Protein AF-A0A143X127-F1 (afdb_monomer_lite)

Sequence (112 aa):
MKQKQKWIIVGVSLLVVIVGLIAYWRIDQYVPESIRARIDFYDAYRDQIHIYETTDTGVKDITEAFFEEQDWNFKLKNYKNISEQLFNDRYVINVSAVERQYLQMLEKLRSH

Structure (mmCIF, N/CA/C/O backbone):
data_AF-A0A143X127-F1
#
_entry.id   AF-A0A143X127-F1
#
loop_
_atom_site.group_PDB
_atom_site.id
_atom_site.type_symbol
_atom_site.label_atom_id
_atom_site.label_alt_id
_atom_site.label_comp_id
_atom_site.label_asym_id
_atom_site.label_entity_id
_atom_site.label_seq_id
_atom_site.pdbx_PDB_ins_code
_atom_site.Cartn_x
_atom_site.Cartn_y
_atom_site.Cartn_z
_atom_site.occupancy
_atom_site.B_iso_or_equiv
_atom_site.auth_seq_id
_atom_site.auth_comp_id
_atom_site.auth_asym_id
_atom_site.auth_atom_id
_atom_site.pdbx_PDB_model_num
ATOM 1 N N . MET A 1 1 ? -28.422 13.892 39.665 1.00 63.16 1 MET A N 1
ATOM 2 C CA . MET A 1 1 ? -27.790 12.575 39.397 1.00 63.16 1 MET A CA 1
ATOM 3 C C . MET A 1 1 ? -26.923 12.169 40.579 1.00 63.16 1 MET A C 1
ATOM 5 O O . MET A 1 1 ? -26.066 12.953 40.975 1.00 63.16 1 MET A O 1
ATOM 9 N N . LYS A 1 2 ? -27.157 10.987 41.164 1.00 73.81 2 LYS A N 1
ATOM 10 C CA . LYS A 1 2 ? -26.401 10.500 42.335 1.00 73.81 2 LYS A CA 1
ATOM 11 C C . LYS A 1 2 ? -24.955 10.186 41.924 1.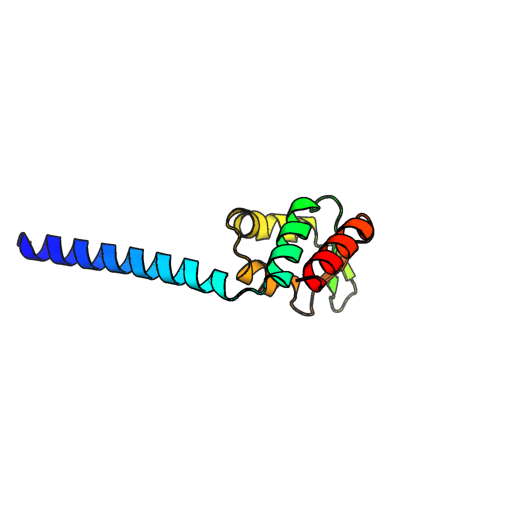00 73.81 2 LYS A C 1
ATOM 13 O O . LYS A 1 2 ? -24.737 9.653 40.841 1.00 73.81 2 LYS A O 1
ATOM 18 N N . GLN A 1 3 ? -23.978 10.481 42.783 1.00 72.62 3 GLN A N 1
ATOM 19 C CA . GLN A 1 3 ? -22.534 10.314 42.526 1.00 72.62 3 GLN A CA 1
ATOM 20 C C . GLN A 1 3 ? -22.173 8.927 41.955 1.00 72.62 3 GLN A C 1
ATOM 22 O O . GLN A 1 3 ? -21.342 8.823 41.061 1.00 72.62 3 GLN A O 1
ATOM 27 N N . LYS A 1 4 ? -22.889 7.877 42.379 1.00 72.88 4 LYS A N 1
ATOM 28 C CA . LYS A 1 4 ? -22.754 6.500 41.872 1.00 72.88 4 LYS A CA 1
ATOM 29 C C . LYS A 1 4 ? -23.083 6.342 40.376 1.00 72.88 4 LYS A C 1
ATOM 31 O O . LYS A 1 4 ? -22.409 5.584 39.695 1.00 72.88 4 LYS A O 1
ATOM 36 N N . GLN A 1 5 ? -24.063 7.076 39.841 1.00 73.25 5 GLN A N 1
ATOM 37 C CA . GLN A 1 5 ? -24.414 7.020 38.411 1.00 73.25 5 GLN A CA 1
ATOM 38 C C . GLN A 1 5 ? -23.331 7.646 37.524 1.00 73.25 5 GLN A C 1
ATOM 40 O O . GLN A 1 5 ? -23.096 7.159 36.425 1.00 73.25 5 GLN A O 1
ATOM 45 N N . LYS A 1 6 ? -22.636 8.690 38.003 1.00 73.69 6 LYS A N 1
ATOM 46 C CA . LYS A 1 6 ? -21.528 9.314 37.260 1.00 73.69 6 LYS A CA 1
ATOM 47 C C . LYS A 1 6 ? -20.357 8.343 37.077 1.00 73.69 6 LYS A C 1
ATOM 49 O O . LYS A 1 6 ? -19.835 8.240 35.976 1.00 73.69 6 LYS A O 1
ATOM 54 N N . TRP A 1 7 ? -20.001 7.592 38.121 1.00 82.19 7 TRP A N 1
ATOM 55 C CA . TRP A 1 7 ? -18.936 6.584 38.055 1.00 82.19 7 TRP A CA 1
ATOM 56 C C . TRP A 1 7 ? -19.266 5.420 37.115 1.00 82.19 7 TRP A C 1
ATOM 58 O O . TRP A 1 7 ? -18.383 4.960 36.400 1.00 82.19 7 TRP A O 1
ATOM 68 N N . ILE A 1 8 ? -20.533 4.993 37.057 1.00 80.88 8 ILE A N 1
ATOM 69 C CA . ILE A 1 8 ? -20.978 3.964 36.104 1.00 80.88 8 ILE A CA 1
ATOM 70 C C . ILE A 1 8 ? -20.832 4.464 34.664 1.00 80.88 8 ILE A C 1
ATOM 72 O O . ILE A 1 8 ? -20.275 3.755 33.836 1.00 80.88 8 ILE A O 1
ATOM 76 N N . ILE A 1 9 ? -21.274 5.692 34.370 1.00 79.75 9 ILE A N 1
ATOM 77 C CA . ILE A 1 9 ? -21.161 6.265 33.020 1.00 79.75 9 ILE A CA 1
ATOM 78 C C . ILE A 1 9 ? -19.691 6.380 32.604 1.00 79.75 9 ILE A C 1
ATOM 80 O O . ILE A 1 9 ? -19.339 5.956 31.510 1.00 79.75 9 ILE A O 1
ATOM 84 N N . VAL A 1 10 ? -18.822 6.886 33.484 1.00 82.06 10 VAL A N 1
ATOM 85 C CA . VAL A 1 10 ? -17.378 6.980 33.205 1.00 82.06 10 VAL A CA 1
ATOM 86 C C . VAL A 1 10 ? -16.771 5.597 32.958 1.00 82.06 10 VAL A C 1
ATOM 88 O O . VAL A 1 10 ? -16.025 5.429 31.997 1.00 82.06 10 VAL A O 1
ATOM 91 N N . GLY A 1 11 ? -17.120 4.600 33.777 1.00 84.12 11 GLY A N 1
ATOM 92 C CA . GLY A 1 11 ? -16.640 3.228 33.609 1.00 84.12 11 GLY A CA 1
ATOM 93 C C . GLY A 1 11 ? -17.079 2.602 32.283 1.00 84.12 11 GLY A C 1
ATOM 94 O O . GLY A 1 11 ? -16.257 2.012 31.587 1.00 84.12 11 GLY A O 1
ATOM 95 N N . VAL A 1 12 ? -18.347 2.778 31.897 1.00 86.62 12 VAL A N 1
ATOM 96 C CA . VAL A 1 12 ? -18.880 2.275 30.620 1.00 86.62 12 VAL A CA 1
ATOM 97 C C . VAL A 1 12 ? -18.221 2.980 29.435 1.00 86.62 12 VAL A C 1
ATOM 99 O O . VAL A 1 12 ? -17.780 2.306 28.508 1.00 86.62 12 VAL A O 1
ATOM 102 N N . SER A 1 13 ? -18.081 4.308 29.470 1.00 85.00 13 SER A N 1
ATOM 103 C CA . SER A 1 13 ? -17.414 5.057 28.397 1.00 85.00 13 SER A CA 1
ATOM 104 C C . SER A 1 13 ? -15.956 4.636 28.220 1.00 85.00 13 SER A C 1
ATOM 106 O O . SER A 1 13 ? -15.508 4.440 27.093 1.00 85.00 13 SER A O 1
ATOM 108 N N . LEU A 1 14 ? -15.219 4.442 29.319 1.00 87.31 14 LEU A N 1
ATOM 109 C CA . LEU A 1 14 ? -13.834 3.973 29.264 1.00 87.31 14 LEU A CA 1
ATOM 110 C C . LEU A 1 14 ? -13.747 2.569 28.653 1.00 87.31 14 LEU A C 1
ATOM 112 O O . LEU A 1 14 ? -12.879 2.307 27.824 1.00 87.31 14 LEU A O 1
ATOM 116 N N . LEU A 1 15 ? -14.674 1.681 29.020 1.00 87.31 15 LEU A N 1
ATOM 117 C CA . LEU A 1 15 ? -14.728 0.325 28.484 1.00 87.31 15 LEU A CA 1
ATOM 118 C C . L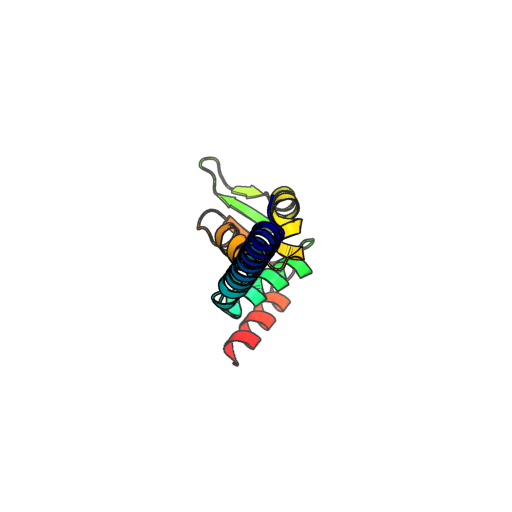EU A 1 15 ? -14.996 0.323 26.972 1.00 87.31 15 LEU A C 1
ATOM 120 O O . LEU A 1 15 ? -14.344 -0.417 26.244 1.00 87.31 15 LEU A O 1
ATOM 124 N N . VAL A 1 16 ? -15.892 1.188 26.485 1.00 86.19 16 VAL A N 1
ATOM 125 C CA . VAL A 1 16 ? -16.161 1.351 25.045 1.00 86.19 16 VAL A CA 1
ATOM 126 C C . VAL A 1 16 ? -14.915 1.831 24.299 1.00 86.19 16 VAL A C 1
ATOM 128 O O . VAL A 1 16 ? -14.592 1.278 23.251 1.00 86.19 16 VAL A O 1
ATOM 131 N N . VAL A 1 17 ? -14.176 2.801 24.850 1.00 84.94 17 VAL A N 1
ATOM 132 C CA . VAL A 1 17 ? -12.911 3.272 24.256 1.00 84.94 17 VAL A CA 1
ATOM 133 C C . VAL A 1 17 ? -11.881 2.142 24.199 1.00 84.94 17 VAL A C 1
ATOM 135 O O . VAL A 1 17 ? -11.267 1.931 23.157 1.00 84.94 17 VAL A O 1
ATOM 138 N N . ILE A 1 18 ? -11.724 1.370 25.278 1.00 84.81 18 ILE A N 1
ATOM 139 C CA . ILE A 1 18 ? -10.785 0.239 25.329 1.00 84.81 18 ILE A CA 1
ATOM 140 C C . ILE A 1 18 ? -11.167 -0.840 24.308 1.00 84.81 18 ILE A C 1
ATOM 142 O O . ILE A 1 18 ? -10.306 -1.311 23.570 1.00 84.81 18 ILE A O 1
ATOM 146 N N . VAL A 1 19 ? -12.446 -1.214 24.219 1.00 83.38 19 VAL A N 1
ATOM 147 C CA . VAL A 1 19 ? -12.917 -2.205 23.238 1.00 83.38 19 VAL A CA 1
ATOM 148 C C . VAL A 1 19 ? -12.719 -1.696 21.809 1.00 83.38 19 VAL A C 1
ATOM 150 O O . VAL A 1 19 ? -12.259 -2.458 20.962 1.00 83.38 19 VAL A O 1
ATOM 153 N N . GLY A 1 20 ? -12.986 -0.412 21.547 1.00 75.19 20 GLY A N 1
ATOM 154 C CA . GLY A 1 20 ? -12.716 0.219 20.254 1.00 75.19 20 GLY A CA 1
ATOM 155 C C . GLY A 1 20 ? -11.233 0.172 19.874 1.00 75.19 20 GLY A C 1
ATOM 156 O O . GLY A 1 20 ? -10.897 -0.209 18.755 1.00 75.19 20 GLY A O 1
ATOM 157 N N . LEU A 1 21 ? -10.340 0.468 20.823 1.00 76.50 21 LEU A N 1
ATOM 158 C CA . LEU A 1 21 ? -8.889 0.387 20.623 1.00 76.50 21 LEU A CA 1
ATOM 159 C C . LEU A 1 21 ? -8.413 -1.052 20.380 1.00 76.50 21 LEU A C 1
ATOM 161 O O . LEU A 1 21 ? -7.587 -1.280 19.499 1.00 76.50 21 LEU A O 1
ATOM 165 N N . ILE A 1 22 ? -8.946 -2.032 21.116 1.00 74.25 22 ILE A N 1
ATOM 166 C CA . ILE A 1 22 ? -8.612 -3.452 20.924 1.00 74.25 22 ILE A CA 1
ATOM 167 C C . ILE A 1 22 ? -9.102 -3.943 19.560 1.00 74.25 22 ILE A C 1
ATOM 169 O O . ILE A 1 22 ? -8.372 -4.662 18.882 1.00 74.25 22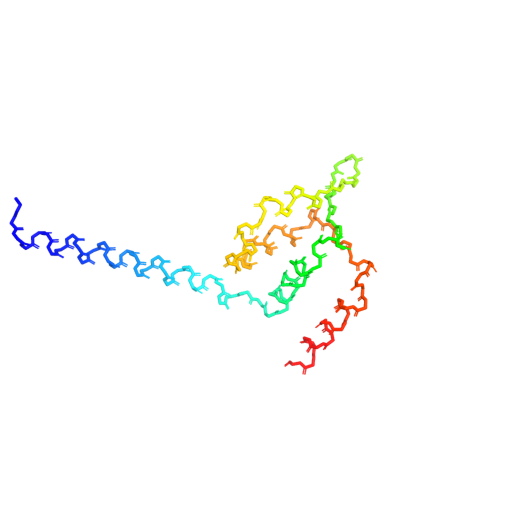 ILE A O 1
ATOM 173 N N . ALA A 1 23 ? -10.313 -3.566 19.146 1.00 68.38 23 ALA A N 1
ATOM 174 C CA . ALA A 1 23 ? -10.848 -3.921 17.835 1.00 68.38 23 ALA A CA 1
ATOM 175 C C . ALA A 1 23 ? -9.988 -3.331 16.709 1.00 68.38 23 ALA A C 1
ATOM 177 O O . ALA A 1 23 ? -9.620 -4.059 15.789 1.00 68.38 23 ALA A O 1
ATOM 178 N N . TYR A 1 24 ? -9.593 -2.060 16.831 1.00 66.00 24 TYR A N 1
ATOM 179 C CA . TYR A 1 24 ? -8.669 -1.408 15.902 1.00 66.00 24 TYR A CA 1
ATOM 180 C C . TYR A 1 24 ? -7.334 -2.167 15.795 1.00 66.00 24 TYR A C 1
ATOM 182 O O . TYR A 1 24 ? -6.915 -2.530 14.701 1.00 66.00 24 TYR A O 1
ATOM 190 N N . TRP A 1 25 ? -6.715 -2.507 16.931 1.00 64.31 25 TRP A N 1
ATOM 191 C CA . TRP A 1 25 ? -5.459 -3.269 16.969 1.00 64.31 25 TRP A CA 1
ATOM 192 C C . TRP A 1 25 ? -5.585 -4.699 16.428 1.00 64.31 25 TRP A C 1
ATOM 194 O O . TRP A 1 25 ? -4.680 -5.192 15.759 1.00 64.31 25 TRP A O 1
ATOM 204 N N . ARG A 1 26 ? -6.694 -5.389 16.716 1.00 63.00 26 ARG A N 1
ATOM 205 C CA . ARG A 1 26 ? -6.939 -6.762 16.247 1.00 63.00 26 ARG A CA 1
ATOM 206 C C . ARG A 1 26 ? -7.067 -6.829 14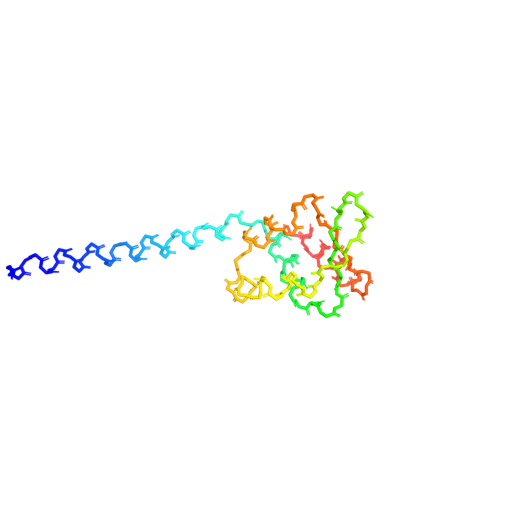.733 1.00 63.00 26 ARG A C 1
ATOM 208 O O . ARG A 1 26 ? -6.604 -7.803 14.156 1.00 63.00 26 ARG A O 1
ATOM 215 N N . ILE A 1 27 ? -7.692 -5.838 14.100 1.00 63.12 27 ILE A N 1
ATOM 216 C CA . ILE A 1 27 ? -7.914 -5.831 12.648 1.00 63.12 27 ILE A CA 1
ATOM 217 C C . ILE A 1 27 ? -6.584 -5.881 11.884 1.00 63.12 27 ILE A C 1
ATOM 219 O O . ILE A 1 27 ? -6.475 -6.603 10.895 1.00 63.12 27 ILE A O 1
ATOM 223 N N . ASP A 1 28 ? -5.562 -5.198 12.393 1.00 63.12 28 ASP A N 1
ATOM 224 C CA . ASP A 1 28 ? -4.260 -5.092 11.737 1.00 63.12 28 ASP A CA 1
ATOM 225 C C . ASP A 1 28 ? -3.349 -6.319 11.971 1.00 63.12 28 ASP A C 1
ATOM 227 O O . ASP A 1 28 ? -2.431 -6.599 11.197 1.00 63.12 28 ASP A O 1
ATOM 231 N N . GLN A 1 29 ? -3.641 -7.131 12.999 1.00 61.88 29 GLN A N 1
ATOM 232 C CA . GLN A 1 29 ? -2.909 -8.376 13.282 1.00 61.88 29 GLN A CA 1
ATOM 233 C C . GLN A 1 29 ? -3.154 -9.486 12.251 1.00 61.88 29 GLN A C 1
ATOM 235 O O . GLN A 1 29 ? -2.332 -10.394 12.142 1.00 61.88 29 GLN A O 1
ATOM 240 N N . TYR A 1 30 ? -4.257 -9.432 11.501 1.00 73.38 30 TYR A N 1
ATOM 241 C CA . TYR A 1 30 ? -4.621 -10.485 10.545 1.00 73.38 30 TYR A CA 1
ATOM 242 C C . TYR A 1 30 ? -4.073 -10.260 9.132 1.00 73.38 30 TYR A C 1
ATOM 244 O O . TYR A 1 30 ? -4.265 -11.116 8.269 1.00 73.38 30 TYR A O 1
ATOM 252 N N . VAL A 1 31 ? -3.395 -9.140 8.873 1.00 83.31 31 VAL A N 1
ATOM 253 C CA . VAL A 1 31 ? -2.837 -8.865 7.547 1.00 83.31 31 VAL A CA 1
ATOM 254 C C . VAL A 1 31 ? -1.502 -9.605 7.382 1.00 83.31 31 VAL A C 1
ATOM 256 O O . VAL A 1 31 ? -0.590 -9.391 8.188 1.00 83.31 31 VAL A O 1
ATOM 259 N N . PRO A 1 32 ? -1.347 -10.462 6.349 1.00 87.44 32 PRO A N 1
ATOM 260 C CA . PRO A 1 32 ? -0.094 -11.168 6.098 1.00 87.44 32 PRO A CA 1
ATOM 261 C C . PRO A 1 32 ? 1.083 -10.201 5.947 1.00 87.44 32 PRO A C 1
ATOM 263 O O . PRO A 1 32 ? 0.946 -9.124 5.365 1.00 87.44 32 PRO A O 1
ATOM 266 N N . GLU A 1 33 ? 2.265 -10.603 6.415 1.00 88.50 33 GLU A N 1
ATOM 267 C CA . GLU A 1 33 ? 3.488 -9.797 6.296 1.00 88.50 33 GLU A CA 1
ATOM 268 C C . GLU A 1 33 ? 3.792 -9.412 4.843 1.00 88.50 33 GLU A C 1
ATOM 270 O O . GLU A 1 33 ? 4.165 -8.274 4.572 1.00 88.50 33 GLU A O 1
ATOM 275 N N . SER A 1 34 ? 3.518 -10.315 3.898 1.00 89.19 34 SER A N 1
ATOM 276 C CA . SER A 1 34 ? 3.679 -10.056 2.468 1.00 89.19 34 SER A CA 1
ATOM 277 C C . SER A 1 34 ? 2.800 -8.916 1.949 1.00 89.19 34 SER A C 1
ATOM 279 O O . SER A 1 34 ? 3.228 -8.167 1.075 1.00 89.19 34 SER A O 1
ATOM 281 N N . ILE A 1 35 ? 1.590 -8.756 2.489 1.00 89.75 35 ILE A N 1
ATOM 282 C CA . ILE A 1 35 ? 0.670 -7.674 2.126 1.00 89.75 35 ILE A CA 1
ATOM 283 C C . ILE A 1 35 ? 1.115 -6.361 2.765 1.00 89.75 35 ILE A C 1
ATOM 285 O O . ILE A 1 35 ? 1.176 -5.349 2.071 1.00 89.75 35 ILE A O 1
ATOM 289 N N . ARG A 1 36 ? 1.497 -6.382 4.048 1.00 91.19 36 ARG A N 1
ATOM 290 C CA . ARG A 1 36 ? 2.023 -5.192 4.739 1.00 91.19 36 ARG A CA 1
ATOM 291 C C . ARG A 1 36 ? 3.256 -4.633 4.034 1.00 91.19 36 ARG A C 1
ATOM 293 O O . ARG A 1 36 ? 3.277 -3.456 3.702 1.00 91.19 36 ARG A O 1
ATOM 300 N N . ALA A 1 37 ? 4.215 -5.496 3.701 1.00 92.62 37 ALA A N 1
ATOM 301 C CA . ALA A 1 37 ? 5.430 -5.101 2.997 1.00 92.62 37 ALA A CA 1
ATOM 302 C C . ALA A 1 37 ? 5.150 -4.515 1.603 1.00 92.62 37 ALA A C 1
ATOM 304 O O . ALA A 1 37 ? 5.767 -3.524 1.226 1.00 92.62 37 ALA A O 1
ATOM 305 N N . ARG A 1 38 ? 4.194 -5.078 0.847 1.00 92.69 38 ARG A N 1
ATOM 306 C CA . ARG A 1 38 ? 3.774 -4.513 -0.449 1.00 92.69 38 ARG A CA 1
ATOM 307 C C . ARG A 1 38 ? 3.148 -3.128 -0.297 1.00 92.69 38 ARG A C 1
ATOM 309 O O . ARG A 1 38 ? 3.446 -2.250 -1.093 1.00 92.69 38 ARG A O 1
ATOM 316 N N . ILE A 1 39 ? 2.303 -2.931 0.713 1.00 92.75 39 ILE A N 1
ATOM 317 C CA . ILE A 1 39 ? 1.662 -1.636 0.979 1.00 92.75 39 ILE A CA 1
ATOM 318 C C . ILE A 1 39 ? 2.697 -0.596 1.412 1.00 92.75 39 ILE A C 1
ATOM 320 O O . ILE A 1 39 ? 2.710 0.499 0.858 1.00 92.75 39 ILE A O 1
ATOM 324 N N . ASP A 1 40 ? 3.596 -0.953 2.333 1.00 93.50 40 ASP A N 1
ATOM 325 C CA . ASP A 1 40 ? 4.706 -0.085 2.747 1.00 93.50 40 ASP A CA 1
ATOM 326 C C . ASP A 1 40 ? 5.600 0.279 1.545 1.00 93.50 40 ASP A C 1
ATOM 328 O O . ASP A 1 40 ? 6.065 1.412 1.427 1.00 93.50 40 ASP A O 1
ATOM 332 N N . PHE A 1 41 ? 5.817 -0.663 0.621 1.00 95.00 41 PHE A N 1
ATOM 333 C CA . PHE A 1 41 ? 6.536 -0.402 -0.624 1.00 95.00 41 PHE A CA 1
ATOM 334 C C . PHE A 1 41 ? 5.801 0.613 -1.507 1.00 95.00 41 PHE A C 1
ATOM 336 O O . PHE A 1 41 ? 6.424 1.545 -2.010 1.00 95.00 41 PHE A O 1
ATOM 343 N N . TYR A 1 42 ? 4.489 0.462 -1.698 1.00 93.75 42 TYR A N 1
ATOM 344 C CA . TYR A 1 42 ? 3.716 1.391 -2.523 1.00 93.75 42 TYR A CA 1
ATOM 345 C C . TYR A 1 42 ? 3.702 2.811 -1.956 1.00 93.75 42 TYR A C 1
ATOM 347 O O . TYR A 1 42 ? 3.816 3.758 -2.727 1.00 93.75 42 TYR A O 1
ATOM 355 N N . ASP A 1 43 ? 3.636 2.960 -0.633 1.00 94.50 43 ASP A N 1
ATOM 356 C CA . ASP A 1 43 ? 3.746 4.264 0.030 1.00 94.50 43 ASP A CA 1
ATOM 357 C C . ASP A 1 43 ? 5.129 4.898 -0.194 1.00 94.50 43 ASP A C 1
ATOM 359 O O . ASP A 1 43 ? 5.246 6.049 -0.617 1.00 94.50 43 ASP A O 1
ATOM 363 N N . ALA A 1 44 ? 6.199 4.117 0.001 1.00 94.69 44 ALA A N 1
ATOM 364 C CA . ALA A 1 44 ? 7.578 4.588 -0.140 1.00 94.69 44 ALA A CA 1
ATOM 365 C C . ALA A 1 44 ? 7.943 5.016 -1.573 1.00 94.69 44 ALA A C 1
ATOM 367 O O . ALA A 1 44 ? 8.813 5.868 -1.761 1.00 94.69 44 ALA A O 1
ATOM 368 N N . TYR A 1 45 ? 7.294 4.425 -2.578 1.00 95.00 45 TYR A N 1
ATOM 369 C CA . TYR A 1 45 ? 7.549 4.677 -3.997 1.00 95.00 45 TYR A CA 1
ATOM 370 C C . TYR A 1 45 ? 6.345 5.302 -4.716 1.00 95.00 45 TYR A C 1
ATOM 372 O O . TYR A 1 45 ? 6.241 5.173 -5.934 1.00 95.00 45 TYR A O 1
ATOM 380 N N . ARG A 1 46 ? 5.457 6.004 -3.994 1.00 92.56 46 ARG A N 1
ATOM 381 C CA . ARG A 1 46 ? 4.207 6.580 -4.533 1.00 92.56 46 ARG A CA 1
ATOM 382 C C . ARG A 1 46 ? 4.383 7.426 -5.797 1.00 92.56 46 ARG A C 1
ATOM 384 O O . ARG A 1 46 ? 3.543 7.366 -6.683 1.00 92.56 46 ARG A O 1
ATOM 391 N N . ASP A 1 47 ? 5.503 8.138 -5.913 1.00 93.00 47 ASP A N 1
ATOM 392 C CA . ASP A 1 47 ? 5.805 9.003 -7.064 1.00 93.00 47 ASP A CA 1
ATOM 393 C C . ASP A 1 47 ? 6.339 8.234 -8.289 1.00 93.00 47 ASP A C 1
ATOM 395 O O . ASP A 1 47 ? 6.567 8.817 -9.346 1.00 93.00 47 ASP A O 1
ATOM 399 N N . GLN A 1 48 ? 6.615 6.935 -8.141 1.00 95.06 48 GLN A N 1
ATOM 400 C CA . GLN A 1 48 ? 7.254 6.087 -9.156 1.00 95.06 48 GLN A CA 1
ATOM 401 C C . GLN A 1 48 ? 6.393 4.890 -9.572 1.00 95.06 48 GLN A C 1
ATOM 403 O O . GLN A 1 48 ? 6.759 4.172 -10.505 1.00 95.06 48 GLN A O 1
ATOM 408 N N . ILE A 1 49 ? 5.279 4.642 -8.885 1.00 94.31 49 ILE A N 1
ATOM 409 C CA . ILE A 1 49 ? 4.331 3.593 -9.255 1.00 94.31 49 ILE A CA 1
ATOM 410 C C . ILE A 1 49 ? 3.120 4.203 -9.951 1.00 94.31 49 ILE A C 1
ATOM 412 O O . ILE A 1 49 ? 2.761 5.345 -9.688 1.00 94.31 49 ILE A O 1
ATOM 416 N N . HIS A 1 50 ? 2.465 3.410 -10.795 1.00 95.25 50 HIS A N 1
ATOM 417 C CA . HIS A 1 50 ? 1.183 3.781 -11.386 1.00 95.25 50 HIS A CA 1
ATOM 418 C C . HIS A 1 50 ? 0.108 2.773 -10.999 1.00 95.25 50 HIS A C 1
ATOM 420 O O . HIS A 1 50 ? 0.344 1.565 -11.015 1.00 95.25 50 HIS A O 1
ATOM 426 N N . ILE A 1 51 ? -1.081 3.263 -10.670 1.00 93.19 51 ILE A N 1
ATOM 427 C CA . ILE A 1 51 ? -2.254 2.451 -10.365 1.00 93.19 51 ILE A CA 1
ATOM 428 C C . ILE A 1 51 ? -3.280 2.712 -11.453 1.00 93.19 51 ILE A C 1
ATOM 430 O O . ILE A 1 51 ? -3.726 3.841 -11.658 1.00 93.19 51 ILE A O 1
ATOM 434 N N . TYR A 1 52 ? -3.662 1.644 -12.139 1.00 93.50 52 TYR A N 1
ATOM 435 C CA . TYR A 1 52 ? -4.647 1.696 -13.196 1.00 93.50 52 TYR A CA 1
ATOM 436 C C . TYR A 1 52 ? -5.923 0.968 -12.800 1.00 93.50 52 TYR A C 1
ATOM 438 O O . TYR A 1 52 ? -5.868 -0.119 -12.235 1.00 93.50 52 TYR A O 1
ATOM 446 N N . GLU A 1 53 ? -7.071 1.525 -13.158 1.00 91.50 53 GLU A N 1
ATOM 447 C CA . GLU A 1 53 ? -8.371 0.876 -13.037 1.00 91.50 53 GLU A CA 1
ATOM 448 C C . GLU A 1 53 ? -8.815 0.320 -14.391 1.00 91.50 53 GLU A C 1
ATOM 450 O O . GLU A 1 53 ? -8.765 1.017 -15.410 1.00 91.50 53 GLU A O 1
ATOM 455 N N . THR A 1 54 ? -9.258 -0.939 -14.403 1.00 86.94 54 THR A N 1
ATOM 456 C CA . THR A 1 54 ? -9.870 -1.539 -15.593 1.00 86.94 54 THR A CA 1
ATOM 457 C C . THR A 1 54 ? -11.355 -1.197 -15.615 1.00 86.94 54 THR A C 1
ATOM 459 O O . THR A 1 54 ? -12.112 -1.604 -14.738 1.00 86.94 54 THR A O 1
ATOM 462 N N . THR A 1 55 ? -11.771 -0.452 -16.633 1.00 84.38 55 THR A N 1
ATOM 463 C CA . THR A 1 55 ? -13.160 -0.044 -16.873 1.00 84.38 55 THR A CA 1
ATOM 464 C C . THR A 1 55 ? -13.681 -0.679 -18.157 1.00 84.38 55 THR A C 1
ATOM 466 O O . THR A 1 55 ? -12.898 -1.129 -18.996 1.00 84.38 55 THR A O 1
ATOM 469 N N . ASP A 1 56 ? -14.997 -0.633 -18.371 1.00 83.00 56 ASP A N 1
ATOM 470 C CA . ASP A 1 56 ? -15.631 -1.108 -19.613 1.00 83.00 56 ASP A CA 1
ATOM 471 C C . ASP A 1 56 ? -15.070 -0.425 -20.875 1.00 83.00 56 ASP A C 1
ATOM 473 O O . ASP A 1 56 ? -15.131 -0.969 -21.976 1.00 83.00 56 ASP A O 1
ATOM 477 N N . THR A 1 57 ? -14.507 0.776 -20.718 1.00 80.12 57 THR A N 1
ATOM 478 C CA . THR A 1 57 ? -13.966 1.601 -21.805 1.00 80.12 57 THR A CA 1
ATOM 479 C C . THR A 1 57 ? -12.450 1.495 -21.979 1.00 80.12 57 THR A C 1
ATOM 481 O O . THR A 1 57 ? -11.900 2.122 -22.883 1.00 80.12 57 THR A O 1
ATOM 484 N N . GLY A 1 58 ? -11.763 0.720 -21.133 1.00 84.19 58 GLY A N 1
ATOM 485 C CA . GLY A 1 58 ? -10.310 0.563 -21.157 1.00 84.19 58 GLY A CA 1
ATOM 486 C C . GLY A 1 58 ? -9.654 0.787 -19.797 1.00 84.19 58 GLY A C 1
ATOM 487 O O . GLY A 1 58 ? -10.279 0.649 -18.748 1.00 84.19 58 GLY A O 1
ATOM 488 N N . VAL A 1 59 ? -8.370 1.132 -19.823 1.00 88.56 59 VAL A N 1
ATOM 489 C CA . VAL A 1 59 ? -7.532 1.286 -18.630 1.00 88.56 59 VAL A CA 1
ATOM 490 C C . VAL A 1 59 ? -7.377 2.771 -18.301 1.00 88.56 59 VAL A C 1
ATOM 492 O O . VAL A 1 59 ? -6.961 3.550 -19.159 1.00 88.56 59 VAL A O 1
ATOM 495 N N . LYS A 1 60 ? -7.708 3.167 -17.070 1.00 91.94 60 LYS A N 1
ATOM 496 C CA . LYS A 1 60 ? -7.615 4.552 -16.591 1.00 91.94 60 LYS A CA 1
ATOM 497 C C . LYS A 1 60 ? -6.532 4.672 -15.523 1.00 91.94 60 LYS A C 1
ATOM 499 O O . LYS A 1 60 ? -6.562 3.920 -14.558 1.00 91.94 60 LYS A O 1
ATOM 504 N N . ASP A 1 61 ? -5.610 5.623 -15.669 1.00 93.25 61 ASP A N 1
ATOM 505 C CA . ASP A 1 61 ? -4.670 5.972 -14.594 1.00 93.25 61 ASP A CA 1
ATOM 506 C C . ASP A 1 61 ? -5.425 6.707 -13.477 1.00 93.25 61 ASP A C 1
ATOM 508 O O . ASP A 1 61 ? -6.087 7.720 -13.722 1.00 93.25 61 ASP A O 1
ATOM 512 N N . ILE A 1 62 ? -5.371 6.153 -12.268 1.00 92.69 62 ILE A N 1
ATOM 513 C CA . ILE A 1 62 ? -6.019 6.681 -11.063 1.00 92.69 62 ILE A CA 1
ATOM 514 C C . ILE A 1 62 ? -5.007 6.960 -9.948 1.00 92.69 62 ILE A C 1
ATOM 516 O O . ILE A 1 62 ? -5.410 7.162 -8.808 1.00 92.69 62 ILE A O 1
ATOM 520 N N . THR A 1 63 ? -3.706 6.960 -10.253 1.00 93.19 63 THR A N 1
ATOM 521 C CA . THR A 1 63 ? -2.616 6.993 -9.264 1.00 93.19 63 THR A CA 1
ATOM 522 C C . THR A 1 63 ? -2.769 8.134 -8.260 1.00 93.19 63 THR A C 1
ATOM 524 O O . THR A 1 63 ? -2.793 7.895 -7.055 1.00 93.19 63 THR A O 1
ATOM 527 N N . GLU A 1 64 ? -2.919 9.365 -8.752 1.00 93.81 64 GLU A N 1
ATOM 528 C CA . GLU A 1 64 ? -3.056 10.561 -7.912 1.00 93.81 64 GLU A CA 1
ATOM 529 C C . GLU A 1 64 ? -4.307 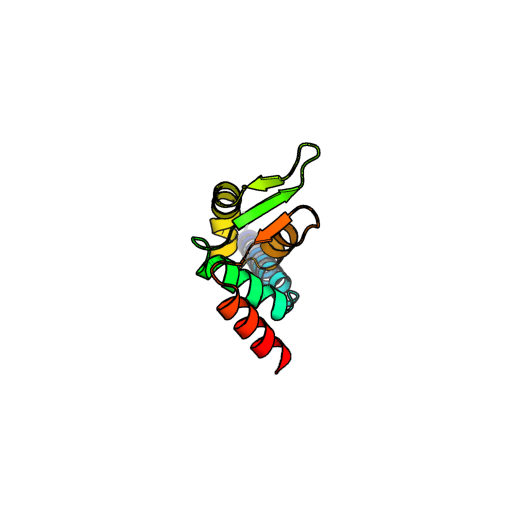10.478 -7.031 1.00 93.81 64 GLU A C 1
ATOM 531 O O . GLU A 1 64 ? -4.201 10.515 -5.806 1.00 93.81 64 GLU A O 1
ATOM 536 N N . ALA A 1 65 ? -5.472 10.244 -7.645 1.00 93.00 65 ALA A N 1
ATOM 537 C CA . ALA A 1 65 ? -6.746 10.145 -6.936 1.00 93.00 65 ALA A CA 1
ATOM 538 C C . ALA A 1 65 ? -6.738 9.040 -5.867 1.00 93.00 65 ALA A C 1
ATOM 540 O O . ALA A 1 65 ? -7.229 9.246 -4.759 1.00 93.00 65 ALA A O 1
ATOM 541 N N . PHE A 1 66 ? -6.141 7.884 -6.170 1.00 92.44 66 PHE A N 1
ATOM 542 C CA . PHE A 1 66 ? -6.027 6.776 -5.230 1.00 92.44 66 PHE A CA 1
ATOM 543 C C . PHE A 1 66 ? -5.194 7.166 -4.007 1.00 92.44 66 PHE A C 1
ATOM 545 O O . PHE A 1 66 ? -5.620 6.960 -2.871 1.00 92.44 66 PHE A O 1
ATOM 552 N N . PHE A 1 67 ? -4.005 7.732 -4.220 1.00 92.94 67 PHE A N 1
ATOM 553 C CA . PHE A 1 67 ? -3.131 8.102 -3.111 1.00 92.94 67 PHE A CA 1
ATOM 554 C C . PHE A 1 67 ? -3.682 9.259 -2.286 1.00 92.94 67 PHE A C 1
ATOM 556 O O . PHE A 1 67 ? -3.494 9.259 -1.074 1.00 92.94 67 PHE A O 1
ATOM 563 N N . GLU A 1 68 ? -4.374 10.217 -2.901 1.00 93.62 68 GLU A N 1
ATOM 564 C CA . GLU A 1 68 ? -5.065 11.280 -2.169 1.00 93.62 68 GLU A CA 1
ATOM 565 C C . GLU A 1 68 ? -6.194 10.727 -1.296 1.00 93.62 68 GLU A C 1
ATOM 567 O O . GLU A 1 68 ? -6.280 11.058 -0.112 1.00 93.62 68 GLU A O 1
ATOM 572 N N . GLU A 1 69 ? -7.030 9.842 -1.845 1.00 92.31 69 GLU A N 1
ATOM 573 C CA . GLU A 1 69 ? -8.135 9.228 -1.107 1.00 92.31 69 GLU A CA 1
ATOM 574 C C . GLU A 1 69 ? -7.631 8.348 0.048 1.00 92.31 69 GLU A C 1
ATOM 576 O O . GLU A 1 69 ? -8.207 8.338 1.140 1.00 92.31 69 GLU A O 1
ATOM 581 N N . GLN A 1 70 ? -6.532 7.622 -0.170 1.00 89.94 70 GLN A N 1
ATOM 582 C CA . GLN A 1 70 ? -5.987 6.663 0.790 1.00 89.94 70 GLN A CA 1
ATOM 583 C C . GLN A 1 70 ? -4.884 7.231 1.696 1.00 89.94 70 GLN A C 1
ATOM 585 O O . GLN A 1 70 ? -4.403 6.505 2.568 1.00 89.94 70 GLN A O 1
ATOM 590 N N . ASP A 1 71 ? -4.501 8.507 1.568 1.00 91.69 71 ASP A N 1
ATOM 591 C CA . ASP A 1 71 ? -3.365 9.117 2.286 1.00 91.69 71 ASP A CA 1
ATOM 592 C C . ASP A 1 71 ? -3.437 8.899 3.808 1.00 91.69 71 ASP A C 1
ATOM 594 O O . ASP A 1 71 ? -2.467 8.492 4.454 1.00 91.69 71 ASP A O 1
ATOM 598 N N . TRP A 1 72 ? -4.624 9.083 4.397 1.00 86.75 72 TRP A N 1
ATOM 599 C CA . TRP A 1 72 ? -4.835 8.832 5.824 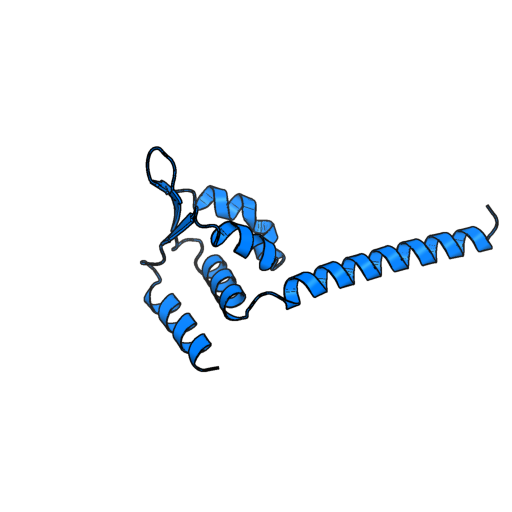1.00 86.75 72 TRP A CA 1
ATOM 600 C C . TRP A 1 72 ? -4.722 7.357 6.199 1.00 86.75 72 TRP A C 1
ATOM 602 O O . TRP A 1 72 ? -4.214 7.047 7.276 1.00 86.75 72 TRP A O 1
ATOM 612 N N . ASN A 1 73 ? -5.161 6.444 5.333 1.00 88.06 73 ASN A N 1
ATOM 613 C CA . ASN A 1 73 ? -5.028 5.015 5.588 1.00 88.06 73 ASN A CA 1
ATOM 614 C C . ASN A 1 73 ? -3.557 4.590 5.555 1.00 88.06 73 ASN A C 1
ATOM 616 O O . ASN A 1 73 ? -3.152 3.819 6.425 1.00 88.06 73 ASN A O 1
ATOM 620 N N . PHE A 1 74 ? -2.751 5.125 4.632 1.00 88.31 74 PHE A N 1
ATOM 621 C CA . PHE A 1 74 ? -1.302 4.894 4.604 1.00 88.31 74 PHE A CA 1
ATOM 622 C C . PHE A 1 74 ? -0.626 5.427 5.874 1.00 88.31 74 PHE A C 1
ATOM 624 O O . PHE A 1 74 ? 0.057 4.677 6.572 1.00 88.31 74 PHE A O 1
ATOM 631 N N . LYS A 1 75 ? -0.917 6.676 6.266 1.00 87.25 75 LYS A N 1
ATOM 632 C CA . LYS A 1 75 ? -0.383 7.290 7.499 1.00 87.25 75 LYS A CA 1
ATOM 633 C C . LYS A 1 75 ? -0.744 6.520 8.768 1.00 87.25 75 LYS A C 1
ATOM 635 O O . LYS A 1 75 ? 0.077 6.401 9.675 1.00 87.25 75 LYS A O 1
ATOM 640 N N . LEU A 1 76 ? -1.972 6.012 8.842 1.00 85.62 76 LEU A N 1
ATOM 641 C CA . LEU A 1 76 ? -2.462 5.221 9.973 1.00 85.62 76 LEU A CA 1
ATOM 642 C C . LEU A 1 76 ? -2.069 3.743 9.893 1.00 85.62 76 LEU A C 1
ATOM 644 O O . LEU A 1 76 ? -2.405 2.994 10.812 1.00 85.62 76 LEU A O 1
ATOM 648 N N . LYS A 1 77 ? -1.369 3.331 8.826 1.00 86.00 77 LYS A N 1
ATOM 649 C CA . LYS A 1 77 ? -1.008 1.938 8.551 1.00 86.00 77 LYS A CA 1
ATOM 650 C C . LYS A 1 77 ? -2.217 1.006 8.582 1.00 86.00 77 LYS A C 1
ATOM 652 O O . LYS A 1 77 ? -2.158 -0.096 9.107 1.00 86.00 77 LYS A O 1
ATOM 657 N N . ASN A 1 78 ? -3.335 1.450 8.016 1.00 86.75 78 ASN A N 1
ATOM 658 C CA . ASN A 1 78 ? -4.562 0.667 7.935 1.00 86.75 78 ASN A CA 1
ATOM 659 C C . ASN A 1 78 ? -4.456 -0.364 6.800 1.00 86.75 78 ASN A C 1
ATOM 661 O O . ASN A 1 78 ? -5.121 -0.255 5.764 1.00 86.75 78 ASN A O 1
ATOM 665 N N . TYR A 1 79 ? -3.575 -1.350 6.983 1.00 88.31 79 TYR A N 1
ATOM 666 C CA . TYR A 1 79 ? -3.155 -2.272 5.931 1.00 88.31 79 TYR A CA 1
ATOM 667 C C . TYR A 1 79 ? -4.318 -3.069 5.351 1.00 88.31 79 TYR A C 1
ATOM 669 O O . TYR A 1 79 ? -4.329 -3.355 4.157 1.00 88.31 79 TYR A O 1
ATOM 677 N N . LYS A 1 80 ? -5.310 -3.407 6.180 1.00 86.50 80 LYS A N 1
ATOM 678 C CA . LYS A 1 80 ? -6.506 -4.118 5.732 1.00 86.50 80 LYS A CA 1
ATOM 679 C C . LYS A 1 80 ? -7.325 -3.287 4.745 1.00 86.50 80 LYS A C 1
ATOM 681 O O . LYS A 1 80 ? -7.708 -3.800 3.705 1.00 86.50 80 LYS A O 1
ATOM 686 N N . ASN A 1 81 ? -7.591 -2.020 5.058 1.00 86.94 81 ASN A N 1
ATOM 687 C CA . ASN A 1 81 ? -8.393 -1.174 4.174 1.00 86.94 81 ASN A CA 1
ATOM 688 C C . ASN A 1 81 ? -7.669 -0.955 2.839 1.00 86.94 81 ASN A C 1
ATOM 690 O O . ASN A 1 81 ? -8.240 -1.150 1.772 1.00 86.94 81 ASN A O 1
ATOM 694 N N . ILE A 1 82 ? -6.371 -0.649 2.897 1.00 88.81 82 ILE A N 1
ATOM 695 C CA . ILE A 1 82 ? -5.570 -0.435 1.688 1.00 88.81 82 ILE A CA 1
ATOM 696 C C . ILE A 1 82 ? -5.497 -1.717 0.850 1.00 88.81 82 ILE A C 1
ATOM 698 O O . ILE A 1 82 ? -5.618 -1.642 -0.369 1.00 88.81 82 ILE A O 1
ATOM 702 N N . SER A 1 83 ? -5.321 -2.889 1.474 1.00 88.44 83 SER A N 1
ATOM 703 C CA . SER A 1 83 ? -5.267 -4.164 0.751 1.00 88.44 83 SER A CA 1
ATOM 704 C C . SER A 1 83 ? -6.600 -4.508 0.097 1.00 88.44 83 SER A C 1
ATOM 706 O O . SER A 1 83 ? -6.611 -4.919 -1.061 1.00 88.44 83 SER A O 1
ATOM 708 N N . GLU A 1 84 ? -7.708 -4.294 0.811 1.00 87.56 84 GLU A N 1
ATOM 709 C CA . GLU A 1 84 ? -9.059 -4.463 0.285 1.00 87.56 84 GLU A CA 1
ATOM 710 C C . GLU A 1 84 ? -9.307 -3.531 -0.895 1.00 87.56 84 GLU A C 1
ATOM 712 O O . GLU A 1 84 ? -9.979 -3.940 -1.826 1.00 87.56 84 GLU A O 1
ATOM 717 N N . GLN A 1 85 ? -8.752 -2.317 -0.919 1.00 86.06 85 GLN A N 1
ATOM 718 C CA . GLN A 1 85 ? -8.854 -1.457 -2.097 1.00 86.06 85 GLN A CA 1
ATOM 719 C C . GLN A 1 85 ? -7.928 -1.928 -3.226 1.00 86.06 85 GLN A C 1
ATOM 721 O O . GLN A 1 85 ? -8.423 -2.251 -4.301 1.00 86.06 85 GLN A O 1
ATOM 726 N N . LEU A 1 86 ? -6.612 -2.010 -2.988 1.00 85.00 86 LEU A N 1
ATOM 727 C CA . LEU A 1 86 ? -5.579 -2.256 -4.009 1.00 85.00 86 LEU A CA 1
ATOM 728 C C . LEU A 1 86 ? -5.659 -3.620 -4.686 1.00 85.00 86 LEU A C 1
ATOM 730 O O . LEU A 1 86 ? -5.352 -3.725 -5.868 1.00 85.00 86 LEU A O 1
ATOM 734 N N . PHE A 1 87 ? -6.000 -4.664 -3.933 1.00 82.62 87 PHE A N 1
ATOM 735 C CA . PHE A 1 87 ? -5.986 -6.041 -4.428 1.00 82.62 87 PHE A CA 1
ATOM 736 C C . PHE A 1 87 ? -7.385 -6.567 -4.744 1.00 82.62 87 PHE A C 1
ATOM 738 O O . PHE A 1 87 ? -7.563 -7.770 -4.914 1.00 82.62 87 PHE A O 1
ATOM 745 N N . ASN A 1 88 ? -8.374 -5.677 -4.853 1.00 75.88 88 ASN A N 1
ATOM 746 C CA . ASN A 1 88 ? -9.566 -6.000 -5.620 1.00 75.88 88 ASN A CA 1
ATOM 747 C C . ASN A 1 88 ? -9.156 -6.152 -7.088 1.00 75.88 88 ASN A C 1
ATOM 749 O O . ASN A 1 88 ? -8.418 -5.312 -7.598 1.00 75.88 88 ASN A O 1
ATOM 753 N N . ASP A 1 89 ? -9.698 -7.146 -7.793 1.00 76.62 89 ASP A N 1
ATOM 754 C CA . ASP A 1 89 ? -9.396 -7.473 -9.205 1.00 76.62 89 ASP A CA 1
ATOM 755 C C . ASP A 1 89 ? -9.625 -6.321 -10.219 1.00 76.62 89 ASP A C 1
ATOM 757 O O . ASP A 1 89 ? -9.475 -6.492 -11.426 1.00 76.62 89 ASP A O 1
ATOM 761 N N . ARG A 1 90 ? -10.014 -5.137 -9.739 1.00 81.19 90 ARG A N 1
ATOM 762 C CA . ARG A 1 90 ? -10.263 -3.912 -10.502 1.00 81.19 90 ARG A CA 1
ATOM 763 C C . ARG A 1 90 ? -8.996 -3.118 -10.811 1.00 81.19 90 ARG A C 1
ATOM 765 O O . ARG A 1 90 ? -8.992 -2.381 -11.800 1.00 81.19 90 ARG A O 1
ATOM 772 N N . TYR A 1 91 ? -7.946 -3.250 -9.997 1.00 88.12 91 TYR A N 1
ATOM 773 C CA . TYR A 1 91 ? -6.744 -2.428 -10.127 1.00 88.12 91 TYR A CA 1
ATOM 774 C C . TYR A 1 91 ? -5.530 -3.212 -10.619 1.00 88.12 91 TYR A C 1
ATOM 776 O O . TYR A 1 91 ? -5.268 -4.344 -10.216 1.00 88.12 91 TYR A O 1
ATOM 784 N N . VAL A 1 92 ? -4.749 -2.563 -11.476 1.00 88.75 92 VAL A N 1
ATOM 785 C CA . VAL A 1 92 ? -3.460 -3.038 -11.966 1.00 88.75 92 VAL A CA 1
ATOM 786 C C . VAL A 1 92 ? -2.393 -2.074 -11.477 1.00 88.75 92 VAL A C 1
ATOM 788 O O . VAL A 1 92 ? -2.410 -0.891 -11.811 1.00 88.75 92 VAL A O 1
ATOM 791 N N . ILE A 1 93 ? -1.452 -2.584 -10.689 1.00 91.38 93 ILE A N 1
ATOM 792 C CA . ILE A 1 93 ? -0.366 -1.787 -10.120 1.00 91.38 93 ILE A CA 1
ATOM 793 C C . ILE A 1 93 ? 0.880 -2.002 -10.975 1.00 91.38 93 ILE A C 1
ATOM 795 O O . ILE A 1 93 ? 1.414 -3.110 -11.053 1.00 91.38 93 ILE A O 1
ATOM 799 N N . ASN A 1 94 ? 1.349 -0.941 -11.615 1.00 93.19 94 ASN A N 1
ATOM 800 C CA . ASN A 1 94 ? 2.577 -0.926 -12.387 1.00 93.19 94 ASN A CA 1
ATOM 801 C C . ASN A 1 94 ? 3.732 -0.414 -11.520 1.00 93.19 94 ASN A C 1
ATOM 803 O O . ASN A 1 94 ? 3.724 0.717 -11.035 1.00 93.19 94 ASN A O 1
ATOM 807 N N . VAL A 1 95 ? 4.737 -1.271 -11.359 1.00 95.00 95 VAL A N 1
ATOM 808 C CA . VAL A 1 95 ? 5.950 -1.015 -10.576 1.00 95.00 95 VAL A CA 1
ATOM 809 C C . VAL A 1 95 ? 7.213 -1.003 -11.439 1.00 95.00 95 VAL A C 1
ATOM 811 O O . VAL A 1 95 ? 8.306 -1.117 -10.899 1.00 95.00 95 VAL A O 1
ATOM 814 N N . SER A 1 96 ? 7.109 -0.886 -12.767 1.00 93.31 96 SER A N 1
ATOM 815 C CA . SER A 1 96 ? 8.248 -1.044 -13.685 1.00 93.31 96 SER A CA 1
ATOM 816 C C . SER A 1 96 ? 9.426 -0.111 -13.379 1.00 93.31 96 SER A C 1
ATOM 818 O O . SER A 1 96 ? 10.575 -0.530 -13.491 1.00 93.31 96 SER A O 1
ATOM 820 N N . ALA A 1 97 ? 9.176 1.124 -12.931 1.00 94.12 97 ALA A N 1
ATOM 821 C CA . ALA A 1 97 ? 10.245 2.059 -12.560 1.00 94.12 97 ALA A CA 1
ATOM 822 C C . ALA A 1 97 ? 11.065 1.593 -11.338 1.00 94.12 97 ALA A C 1
ATOM 824 O O . ALA A 1 97 ? 12.233 1.954 -11.191 1.00 94.12 97 ALA A O 1
ATOM 825 N N . VAL A 1 98 ? 10.464 0.765 -10.482 1.00 95.56 98 VAL A N 1
ATOM 826 C CA . VAL A 1 98 ? 11.021 0.275 -9.213 1.00 95.56 98 VAL A CA 1
ATOM 827 C C . VAL A 1 98 ? 11.012 -1.256 -9.134 1.00 95.56 98 VAL A C 1
ATOM 829 O O . VAL A 1 98 ? 11.025 -1.843 -8.051 1.00 95.56 98 VAL A O 1
ATOM 832 N N . GLU A 1 99 ? 11.002 -1.928 -10.290 1.00 95.88 99 GLU A N 1
ATOM 833 C CA . GLU A 1 99 ? 10.828 -3.381 -10.393 1.00 95.88 99 GLU A CA 1
ATOM 834 C C . GLU A 1 99 ? 11.915 -4.131 -9.621 1.00 95.88 99 GLU A C 1
ATOM 836 O O . GLU A 1 99 ? 11.635 -5.081 -8.893 1.00 95.88 99 GLU A O 1
ATOM 841 N N . ARG A 1 100 ? 13.165 -3.664 -9.711 1.00 96.19 100 ARG A N 1
ATOM 842 C CA . ARG A 1 100 ? 14.294 -4.276 -9.001 1.00 96.19 100 ARG A CA 1
ATOM 843 C C . ARG A 1 100 ? 14.077 -4.263 -7.487 1.00 96.19 100 ARG A C 1
ATOM 845 O O . ARG A 1 100 ? 14.304 -5.277 -6.833 1.00 96.19 100 ARG A O 1
ATOM 852 N N . GLN A 1 101 ? 13.647 -3.133 -6.934 1.00 96.75 101 GLN A N 1
ATOM 853 C CA . GLN A 1 101 ? 13.384 -2.962 -5.507 1.00 96.75 101 GLN A CA 1
ATOM 854 C C . GLN A 1 101 ? 12.183 -3.812 -5.078 1.00 96.75 101 GLN A C 1
ATOM 856 O O . GLN A 1 101 ? 12.218 -4.445 -4.023 1.00 96.75 101 GLN A O 1
ATOM 861 N N . TYR A 1 102 ? 11.154 -3.882 -5.926 1.00 94.94 102 TYR A N 1
ATOM 862 C CA . TYR A 1 102 ? 9.985 -4.719 -5.687 1.00 94.94 102 TYR A CA 1
ATOM 863 C C . TYR A 1 102 ? 10.353 -6.209 -5.628 1.00 94.94 102 TYR A C 1
ATOM 865 O O . TYR A 1 102 ? 9.968 -6.914 -4.694 1.00 94.94 102 TYR A O 1
ATOM 873 N N . LEU A 1 103 ? 11.162 -6.691 -6.576 1.00 95.31 103 LEU A N 1
ATOM 874 C CA . LEU A 1 103 ? 11.640 -8.075 -6.602 1.00 95.31 103 LEU A CA 1
ATOM 875 C C . LEU A 1 103 ? 12.524 -8.405 -5.392 1.00 95.31 103 LEU A C 1
ATOM 877 O O . LEU A 1 103 ? 12.337 -9.455 -4.781 1.00 95.31 103 LEU A O 1
ATOM 881 N N . GLN A 1 104 ? 13.422 -7.498 -4.994 1.00 95.50 104 GLN A N 1
ATOM 882 C CA . GLN A 1 104 ? 14.244 -7.666 -3.787 1.00 95.50 104 GLN A CA 1
ATOM 883 C C . GLN A 1 104 ? 13.392 -7.784 -2.517 1.00 95.50 104 GLN A C 1
ATOM 885 O O . GLN A 1 104 ? 13.660 -8.627 -1.660 1.00 95.50 104 GLN A O 1
ATOM 890 N N . MET A 1 105 ? 12.341 -6.967 -2.397 1.00 95.44 105 MET A N 1
ATOM 891 C CA . MET A 1 105 ? 11.386 -7.068 -1.293 1.00 95.44 105 MET A CA 1
ATOM 892 C C . MET A 1 105 ? 10.690 -8.439 -1.289 1.00 95.44 105 MET A C 1
ATOM 894 O O . MET A 1 105 ? 10.603 -9.075 -0.238 1.00 95.44 105 MET A O 1
ATOM 898 N N . LEU A 1 106 ? 10.225 -8.926 -2.444 1.00 93.69 106 LEU A N 1
ATOM 899 C CA . LEU A 1 106 ? 9.584 -10.242 -2.549 1.00 93.69 106 LEU A CA 1
ATOM 900 C C . LEU A 1 106 ? 10.534 -11.400 -2.214 1.00 93.69 106 LEU A C 1
ATOM 902 O O . LEU A 1 106 ? 10.120 -12.359 -1.563 1.00 93.69 106 LEU A O 1
ATOM 906 N N . GLU A 1 107 ? 11.793 -11.323 -2.641 1.00 93.88 107 GLU A N 1
ATOM 907 C CA . GLU A 1 107 ? 12.809 -12.332 -2.336 1.00 93.88 107 GLU A CA 1
ATOM 908 C C . GLU A 1 107 ? 13.084 -12.405 -0.831 1.00 93.88 107 GLU A C 1
ATOM 910 O O . GLU A 1 107 ? 13.070 -13.492 -0.249 1.00 93.88 107 GLU A O 1
ATOM 915 N N . LYS A 1 108 ? 13.220 -11.243 -0.180 1.00 91.94 108 LYS A N 1
ATOM 916 C CA . LYS A 1 108 ? 13.379 -11.155 1.274 1.00 91.94 108 LYS A CA 1
ATOM 917 C C . LYS A 1 108 ? 12.214 -11.824 2.009 1.00 91.94 108 LYS A C 1
ATOM 919 O O . LYS A 1 108 ? 12.453 -12.615 2.916 1.00 91.94 108 LYS A O 1
ATOM 924 N N . LEU A 1 109 ? 10.979 -11.574 1.574 1.00 90.19 109 LEU A N 1
ATOM 925 C CA . LEU A 1 109 ? 9.774 -12.177 2.158 1.00 90.19 109 LEU A CA 1
ATOM 926 C C . LEU A 1 109 ? 9.683 -13.696 1.959 1.00 90.19 109 LEU A C 1
ATOM 928 O O . LEU A 1 109 ? 9.044 -14.364 2.758 1.00 90.19 109 LEU A O 1
ATOM 932 N N . ARG A 1 110 ? 10.277 -14.247 0.893 1.00 86.75 110 ARG A N 1
ATOM 933 C CA . ARG A 1 110 ? 10.305 -15.700 0.641 1.00 86.75 110 ARG A CA 1
ATOM 934 C C . ARG A 1 110 ? 11.376 -16.416 1.472 1.00 86.75 110 ARG A C 1
ATOM 936 O O . ARG A 1 110 ? 11.278 -17.618 1.687 1.00 86.75 110 ARG A O 1
ATOM 943 N N . SER A 1 111 ? 12.417 -15.696 1.882 1.00 81.44 111 SER A N 1
ATOM 944 C CA . SER A 1 111 ? 13.531 -16.228 2.676 1.00 81.44 111 SER A CA 1
ATOM 945 C C . SER A 1 111 ? 13.242 -16.339 4.184 1.00 81.44 111 SER A C 1
ATOM 947 O O . SER A 1 111 ? 14.141 -16.693 4.949 1.00 81.44 111 SER A O 1
ATOM 949 N N . HIS A 1 112 ? 12.026 -16.002 4.621 1.00 59.78 112 HIS A N 1
ATOM 950 C CA . HIS A 1 112 ? 11.527 -16.088 5.999 1.00 59.78 112 HIS A CA 1
ATOM 951 C C . HIS A 1 112 ? 10.304 -17.005 6.048 1.00 59.78 112 HIS A C 1
ATOM 953 O O . HIS A 1 112 ? 10.153 -17.700 7.077 1.00 59.78 112 HIS A O 1
#

Foldseek 3Di:
DDPVVVVVVVVVVVVVVVVVVVVQVVQLVPDDPLLLLVLLVCVVCLVQKWKWFQDPVGIHTCSVVLCVVCVVCSVVSVSVVNCVVDVDPGIDMGRPSPVVVVVVSVVVVVVD

Secondary structure (DSSP, 8-state):
--HHHHHHHHHHHHHHHHHHHHHHHHHHHTS-HHHHHHHHHHHHTTTT-EEEEEETTEEEE-HHHHHHHHHHHHHTT-HHHHHHHHTSTTEEEE-GGGHHHHHHHHHHHHT-

Radius of gyration: 19.97 Å; chains: 1; bounding box: 42×29×64 Å

pLDDT: mean 86.1, std 9.04, range [59.78, 96.75]